Protein AF-S7NUF4-F1 (afdb_monomer_lite)

Foldseek 3Di:
DPDDDPVNLVVLLVLLLVLLPDDPVVVVVVLVVCLVCVVVNVSNLVSNLVVLVVVQVVCPPNRDCVSSVVSVVSNVVSVVVPDDPPPD

Secondary structure (DSSP, 8-state):
-----HHHHHHHHHHHHHHTTS-HHHHHHHHHHHHHTHHHHHHHHHHHHHHHHHHHHHTGGG--SHHHHHHHHHHHHHHHH-------

Organism: Myotis brandtii (NCBI:txid109478)

InterPro domains:
  IPR021850 Symplekin/Pta1 [PTHR15245] (9-87)

Structure (mmCIF, N/CA/C/O backbone):
data_AF-S7NUF4-F1
#
_entry.id   AF-S7NUF4-F1
#
loop_
_atom_site.group_PDB
_atom_site.id
_atom_site.type_symbol
_atom_site.label_atom_id
_atom_site.label_alt_id
_atom_site.label_comp_id
_atom_site.label_asym_id
_atom_site.label_entity_id
_atom_site.label_seq_id
_atom_site.pdbx_PDB_ins_code
_atom_site.Cartn_x
_atom_site.Cartn_y
_atom_site.Cartn_z
_atom_site.occupancy
_atom_site.B_iso_or_equiv
_atom_site.auth_seq_id
_atom_site.auth_comp_id
_atom_site.auth_asym_id
_atom_site.auth_atom_id
_atom_site.pdbx_PDB_model_num
ATOM 1 N N . MET A 1 1 ? -4.235 -18.462 16.435 1.00 45.16 1 MET A N 1
ATOM 2 C CA . MET A 1 1 ? -3.996 -17.772 15.150 1.00 45.16 1 MET A CA 1
ATOM 3 C C . MET A 1 1 ? -4.845 -18.459 14.090 1.00 45.16 1 MET A C 1
ATOM 5 O O . MET A 1 1 ? -4.613 -19.643 13.877 1.00 45.16 1 MET A O 1
ATOM 9 N N . PRO A 1 2 ? -5.853 -17.810 13.484 1.00 55.91 2 PRO A N 1
ATOM 10 C CA . PRO A 1 2 ? -6.585 -18.430 12.388 1.00 55.91 2 PRO A CA 1
ATOM 11 C C . PRO A 1 2 ? -5.645 -18.567 11.185 1.00 55.91 2 PRO A C 1
ATOM 13 O O . PRO A 1 2 ? -5.031 -17.594 10.748 1.00 55.91 2 PRO A O 1
ATOM 16 N N . THR A 1 3 ? -5.488 -19.785 10.676 1.00 65.56 3 THR A N 1
ATOM 17 C CA . THR A 1 3 ? -4.725 -20.077 9.462 1.00 65.56 3 THR A CA 1
ATOM 18 C C . THR A 1 3 ? -5.461 -19.485 8.265 1.00 65.56 3 THR A C 1
ATOM 20 O O . THR A 1 3 ? -6.526 -19.953 7.869 1.00 65.56 3 THR A O 1
ATOM 23 N N . ARG A 1 4 ? -4.907 -18.415 7.693 1.00 72.75 4 ARG A N 1
ATOM 24 C CA . ARG A 1 4 ? -5.436 -17.808 6.467 1.00 72.75 4 ARG A CA 1
ATOM 25 C C . ARG A 1 4 ? -5.349 -18.816 5.327 1.00 72.75 4 ARG A C 1
ATOM 27 O O . ARG A 1 4 ? -4.292 -19.397 5.094 1.00 72.75 4 ARG A O 1
ATOM 34 N N . SER A 1 5 ? -6.454 -19.025 4.621 1.00 86.50 5 SER A N 1
ATOM 35 C CA . SER A 1 5 ? -6.499 -19.964 3.503 1.00 86.50 5 SER A CA 1
ATOM 36 C C . SER A 1 5 ? -5.680 -19.459 2.309 1.00 86.50 5 SER A C 1
ATOM 38 O O . SER A 1 5 ? -5.527 -18.254 2.099 1.00 86.50 5 SER A O 1
ATOM 40 N N . LEU A 1 6 ? -5.199 -20.375 1.464 1.00 82.44 6 LEU A N 1
ATOM 41 C CA . LEU A 1 6 ? -4.521 -20.019 0.209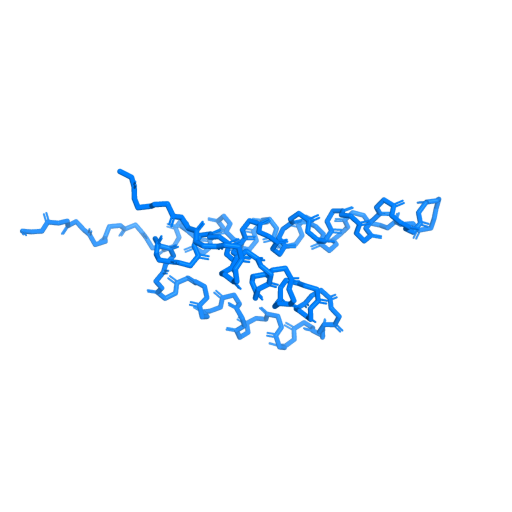 1.00 82.44 6 LEU A CA 1
ATOM 42 C C . LEU A 1 6 ? -5.383 -19.102 -0.674 1.00 82.44 6 LEU A C 1
ATOM 44 O O . LEU A 1 6 ? -4.879 -18.152 -1.269 1.00 82.44 6 LEU A O 1
ATOM 48 N N . SER A 1 7 ? -6.702 -19.326 -0.708 1.00 87.62 7 SER A N 1
ATOM 49 C CA . SER A 1 7 ? -7.632 -18.476 -1.458 1.00 87.62 7 SER A CA 1
ATOM 50 C C . SER A 1 7 ? -7.657 -17.035 -0.946 1.00 87.62 7 SER A C 1
ATOM 52 O O . SER A 1 7 ? -7.810 -16.109 -1.737 1.00 87.62 7 SER A O 1
ATOM 54 N N . TRP A 1 8 ? -7.510 -16.831 0.367 1.00 87.50 8 TRP A N 1
ATOM 55 C CA . TRP A 1 8 ? -7.414 -15.498 0.960 1.00 87.50 8 TRP A CA 1
ATOM 56 C C . TRP A 1 8 ? -6.143 -14.782 0.500 1.00 87.50 8 TRP A C 1
ATOM 58 O O . TRP A 1 8 ? -6.216 -13.657 0.012 1.00 87.50 8 TRP A O 1
ATOM 68 N N . GLN A 1 9 ? -4.993 -15.455 0.572 1.00 87.50 9 GLN A N 1
ATOM 69 C CA . GLN A 1 9 ? -3.716 -14.870 0.153 1.00 87.50 9 GLN A CA 1
ATOM 70 C C . GLN A 1 9 ? -3.722 -14.471 -1.328 1.00 87.50 9 GLN A C 1
ATOM 72 O O . GLN A 1 9 ? -3.240 -13.395 -1.678 1.00 87.50 9 GLN A O 1
ATOM 77 N N . VAL A 1 10 ? -4.313 -15.298 -2.197 1.00 93.44 10 VAL A N 1
ATOM 78 C CA . VAL A 1 10 ? -4.452 -14.980 -3.627 1.00 93.44 10 VAL A CA 1
ATOM 79 C C . VAL A 1 10 ? -5.307 -13.728 -3.835 1.00 93.44 10 VAL A C 1
ATOM 81 O O . VAL A 1 10 ? -4.901 -12.840 -4.581 1.00 93.44 10 VAL A O 1
ATOM 84 N N . ARG A 1 11 ? -6.451 -13.612 -3.147 1.00 94.06 11 ARG A N 1
ATOM 85 C CA . ARG A 1 11 ? -7.323 -12.426 -3.240 1.00 94.06 11 ARG A CA 1
ATOM 86 C C . ARG A 1 11 ? -6.591 -11.152 -2.831 1.00 94.06 11 ARG A C 1
ATOM 88 O O . ARG A 1 11 ? -6.659 -10.163 -3.551 1.00 94.06 11 ARG A O 1
ATOM 95 N N . ILE A 1 12 ? -5.853 -11.193 -1.724 1.00 95.19 12 ILE A N 1
ATOM 96 C CA . ILE A 1 12 ? -5.077 -10.045 -1.244 1.00 95.19 12 ILE A CA 1
ATOM 97 C C . ILE A 1 12 ? -4.007 -9.630 -2.258 1.00 95.19 12 ILE A C 1
ATOM 99 O O . ILE A 1 12 ? -3.881 -8.445 -2.553 1.00 95.19 12 ILE A O 1
ATOM 103 N N . LYS A 1 13 ? -3.285 -10.588 -2.854 1.00 94.31 13 LYS A N 1
ATOM 104 C CA . LYS A 1 13 ? -2.291 -10.285 -3.897 1.00 94.31 13 LYS A CA 1
ATOM 105 C C . LYS A 1 13 ? -2.922 -9.653 -5.139 1.00 94.31 13 LYS A C 1
ATOM 107 O O . LYS A 1 13 ? -2.348 -8.720 -5.692 1.00 94.31 13 LYS A O 1
ATOM 112 N N . ILE A 1 14 ? -4.093 -10.138 -5.562 1.00 96.12 14 ILE A N 1
ATOM 113 C CA . ILE A 1 14 ? -4.836 -9.553 -6.688 1.00 96.12 14 ILE A CA 1
ATOM 114 C C . ILE A 1 14 ? -5.212 -8.105 -6.371 1.00 96.12 14 ILE A C 1
ATOM 116 O O . ILE A 1 14 ? -4.928 -7.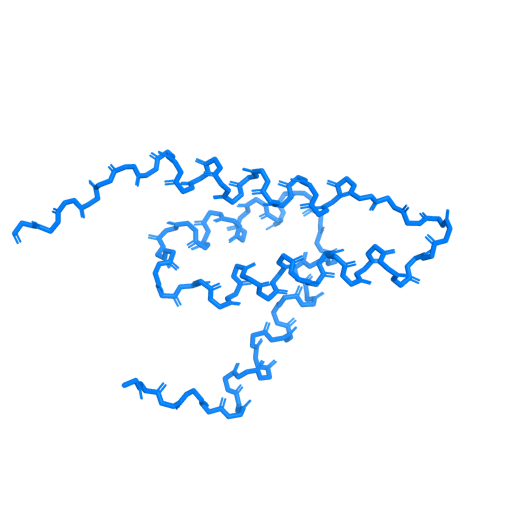219 -7.172 1.00 96.12 14 ILE A O 1
ATOM 120 N N . LEU A 1 15 ? -5.797 -7.858 -5.196 1.00 96.81 15 LEU A N 1
ATOM 121 C CA . LEU A 1 15 ? -6.189 -6.513 -4.778 1.00 96.81 15 LEU A CA 1
ATOM 122 C C . LEU A 1 15 ? -4.983 -5.573 -4.715 1.00 96.81 15 LEU A C 1
ATOM 124 O O . LEU A 1 15 ? -5.012 -4.528 -5.349 1.00 96.81 15 LEU A O 1
ATOM 128 N N . ALA A 1 16 ? -3.897 -5.967 -4.049 1.00 97.06 16 ALA A N 1
ATOM 129 C CA . ALA A 1 16 ? -2.674 -5.169 -3.984 1.00 97.06 16 ALA A CA 1
ATOM 130 C C . ALA A 1 16 ? -2.133 -4.815 -5.380 1.00 97.06 16 ALA A C 1
ATOM 132 O O . ALA A 1 16 ? -1.798 -3.664 -5.644 1.00 97.06 16 ALA A O 1
ATOM 133 N N . SER A 1 17 ? -2.114 -5.784 -6.303 1.00 96.44 17 SER A N 1
ATOM 134 C CA . SER A 1 17 ? -1.684 -5.546 -7.683 1.00 96.44 17 SER A CA 1
ATOM 135 C C . SER A 1 17 ? -2.593 -4.585 -8.445 1.00 96.44 17 SER A C 1
ATOM 137 O O . SER A 1 17 ? -2.097 -3.841 -9.291 1.00 96.44 17 SER A O 1
ATOM 139 N N . LEU A 1 18 ? -3.904 -4.607 -8.196 1.00 96.81 18 LEU A N 1
ATOM 140 C CA . LEU A 1 18 ? -4.841 -3.660 -8.802 1.00 96.81 18 LEU A CA 1
ATOM 141 C C . LEU A 1 18 ? -4.614 -2.249 -8.260 1.00 96.81 18 LEU A C 1
ATOM 143 O O . LEU A 1 18 ? -4.480 -1.314 -9.043 1.00 96.81 18 LEU A O 1
ATOM 147 N N . VAL A 1 19 ? -4.487 -2.105 -6.939 1.00 96.62 19 VAL A N 1
ATOM 148 C CA . VAL A 1 19 ? -4.316 -0.797 -6.290 1.00 96.62 19 VAL A CA 1
ATOM 149 C C . VAL A 1 19 ? -3.041 -0.097 -6.769 1.00 96.62 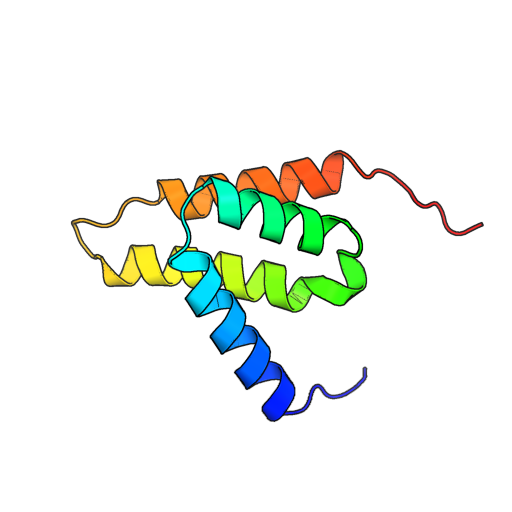19 VAL A C 1
ATOM 151 O O . VAL A 1 19 ? -3.055 1.107 -7.012 1.00 96.62 19 VAL A O 1
ATOM 154 N N . THR A 1 20 ? -1.949 -0.830 -7.004 1.00 95.69 20 THR A N 1
ATOM 155 C CA . THR A 1 20 ? -0.700 -0.249 -7.530 1.00 95.69 20 THR A CA 1
ATOM 156 C C . THR A 1 20 ? -0.844 0.387 -8.921 1.00 95.69 20 THR A C 1
ATOM 158 O O . THR A 1 20 ? -0.078 1.287 -9.269 1.00 95.69 20 THR A O 1
ATOM 161 N N . GLN A 1 21 ? -1.842 -0.031 -9.704 1.00 94.62 21 GLN A N 1
ATOM 162 C CA . GLN A 1 21 ? -2.124 0.509 -11.040 1.00 94.62 21 GLN A CA 1
ATOM 163 C C . GLN A 1 21 ? -3.072 1.716 -11.020 1.00 94.62 21 GLN A C 1
ATOM 165 O O . GLN A 1 21 ? -3.215 2.389 -12.038 1.00 94.62 21 GLN A O 1
ATOM 170 N N . PHE A 1 22 ? -3.723 1.993 -9.889 1.00 95.50 22 PHE A N 1
ATOM 171 C CA . PHE A 1 22 ? -4.659 3.102 -9.758 1.00 95.50 22 PHE A CA 1
ATOM 172 C C . PHE A 1 22 ? -3.963 4.466 -9.774 1.00 95.50 22 PHE A C 1
ATOM 174 O O . PHE A 1 22 ? -2.801 4.611 -9.377 1.00 95.50 22 PHE A O 1
ATOM 181 N N . ASP A 1 23 ? -4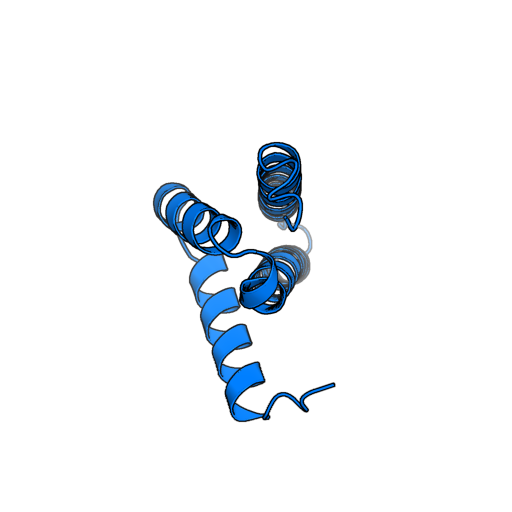.713 5.480 -10.201 1.00 94.12 23 ASP A N 1
ATOM 182 C CA . ASP A 1 23 ? -4.350 6.877 -9.996 1.00 94.12 23 ASP A CA 1
ATOM 183 C C . ASP A 1 23 ? -4.440 7.282 -8.512 1.00 94.12 23 ASP A C 1
ATOM 185 O O . ASP A 1 23 ? -4.887 6.526 -7.644 1.00 94.12 23 ASP A O 1
ATOM 189 N N . SER A 1 24 ? -3.984 8.496 -8.211 1.00 89.44 24 SER A N 1
ATOM 190 C CA . SER A 1 24 ? -3.927 9.018 -6.845 1.00 89.44 24 SER A CA 1
ATOM 191 C C . SER A 1 24 ? -5.299 9.174 -6.181 1.00 89.44 24 SER A C 1
ATOM 193 O O . SER A 1 24 ? -5.375 9.050 -4.959 1.00 89.44 24 SER A O 1
ATOM 195 N N . GLY A 1 25 ? -6.370 9.416 -6.945 1.00 92.69 25 GLY A N 1
ATOM 196 C CA . GLY A 1 25 ? -7.725 9.561 -6.414 1.00 92.69 25 GLY A CA 1
ATOM 197 C C . GLY A 1 25 ? -8.261 8.228 -5.905 1.00 92.69 25 GLY A C 1
ATOM 198 O O . GLY A 1 25 ? -8.637 8.107 -4.742 1.00 92.69 25 GLY A O 1
ATOM 199 N N . LEU A 1 26 ? -8.190 7.188 -6.735 1.00 94.75 26 LEU A N 1
ATOM 200 C CA . LEU A 1 26 ? -8.602 5.838 -6.339 1.00 94.75 26 LEU A CA 1
ATOM 201 C C . LEU A 1 26 ? -7.719 5.253 -5.226 1.00 94.75 26 LEU A C 1
ATOM 203 O O . LEU A 1 26 ? -8.215 4.554 -4.342 1.00 94.75 26 LEU A O 1
ATOM 207 N N . LYS A 1 27 ? -6.417 5.563 -5.218 1.00 95.12 27 LYS A N 1
ATOM 208 C CA . LYS A 1 27 ? -5.522 5.182 -4.112 1.00 95.12 27 LYS A CA 1
ATOM 209 C C . LYS A 1 27 ? -5.923 5.831 -2.786 1.00 95.12 27 LYS A C 1
ATOM 211 O O . LYS A 1 27 ? -5.794 5.186 -1.748 1.00 95.12 27 LYS A O 1
ATOM 216 N N . ALA A 1 28 ? -6.427 7.066 -2.805 1.00 94.31 28 ALA A N 1
ATOM 217 C CA . ALA A 1 28 ? -6.920 7.732 -1.601 1.00 94.31 28 ALA A CA 1
ATOM 218 C C . ALA A 1 28 ? -8.177 7.046 -1.038 1.00 94.31 28 ALA A C 1
ATOM 220 O O . ALA A 1 28 ? -8.260 6.837 0.170 1.00 94.31 28 ALA A O 1
ATOM 221 N N . GLU A 1 29 ? -9.099 6.608 -1.899 1.00 95.94 29 GLU A N 1
ATOM 222 C CA . GLU A 1 29 ? -10.281 5.836 -1.482 1.00 95.94 29 GLU A CA 1
ATOM 223 C C . GLU A 1 29 ? -9.896 4.486 -0.862 1.00 95.94 29 GLU A C 1
ATOM 225 O O . GLU A 1 29 ? -10.396 4.106 0.196 1.00 95.94 29 GLU A O 1
ATOM 230 N N . VAL A 1 30 ? -8.944 3.771 -1.473 1.00 95.88 30 VAL A N 1
ATOM 231 C CA . VAL A 1 30 ? -8.436 2.503 -0.924 1.00 95.88 30 VAL A CA 1
ATOM 232 C C . VAL A 1 30 ? -7.741 2.717 0.418 1.00 95.88 30 VAL A C 1
ATOM 234 O O . VAL A 1 30 ? -7.907 1.912 1.333 1.00 95.88 30 VAL A O 1
ATOM 237 N N . LEU A 1 31 ? -6.978 3.800 0.555 1.00 95.19 31 LEU A N 1
ATOM 238 C CA . LEU A 1 31 ? -6.354 4.167 1.818 1.00 95.19 31 LEU A CA 1
ATOM 239 C C . LEU A 1 31 ? -7.410 4.455 2.893 1.00 95.19 31 LEU A C 1
ATOM 241 O O . LEU A 1 31 ? -7.305 3.908 3.988 1.00 95.19 31 LEU A O 1
ATOM 245 N N . SER A 1 32 ? -8.439 5.246 2.577 1.00 94.69 32 SER A N 1
ATOM 246 C CA . SER A 1 32 ? -9.564 5.513 3.483 1.00 94.69 32 SER A CA 1
ATOM 247 C C . SER A 1 32 ? -10.222 4.206 3.933 1.00 94.69 32 SER A C 1
ATOM 249 O O . SER A 1 32 ? -10.324 3.936 5.131 1.00 94.69 32 SER A O 1
ATOM 251 N N . PHE A 1 33 ? -10.527 3.323 2.975 1.00 95.12 33 PHE A N 1
ATOM 252 C CA . PHE A 1 33 ? -11.036 1.984 3.248 1.00 95.12 33 PHE A CA 1
ATOM 253 C C . PHE A 1 33 ? -10.095 1.191 4.166 1.00 95.12 33 PHE A C 1
ATOM 255 O O . PHE A 1 33 ? -10.538 0.609 5.145 1.00 95.12 33 PHE A O 1
ATOM 262 N N . ILE A 1 34 ? -8.788 1.143 3.925 1.00 95.06 34 ILE A N 1
ATOM 263 C CA . ILE A 1 34 ? -7.871 0.415 4.817 1.00 95.06 34 ILE A CA 1
ATOM 264 C C . ILE A 1 34 ? -7.904 1.006 6.231 1.00 95.06 34 ILE A C 1
ATOM 266 O O . ILE A 1 34 ? -7.983 0.256 7.202 1.00 95.06 34 ILE A O 1
ATOM 270 N N . LEU A 1 35 ? -7.871 2.331 6.353 1.00 93.06 35 LEU A N 1
ATOM 271 C CA . LEU A 1 35 ? -7.781 3.019 7.637 1.00 93.06 35 LEU A CA 1
ATOM 272 C C . LEU A 1 35 ? -9.067 2.916 8.462 1.00 93.06 35 LEU A C 1
ATOM 274 O O . LEU A 1 35 ? -8.987 2.943 9.688 1.00 93.06 35 LEU A O 1
ATOM 278 N N . GLU A 1 36 ? -10.246 2.801 7.844 1.00 93.75 36 GLU A N 1
ATOM 279 C CA . GLU A 1 36 ? -11.533 2.557 8.522 1.00 93.75 36 GLU A CA 1
ATOM 280 C C . GLU A 1 36 ? -11.496 1.376 9.496 1.00 93.75 36 GLU A C 1
ATOM 282 O O . GLU A 1 36 ? -11.986 1.506 10.614 1.00 93.75 36 GLU A O 1
ATOM 287 N N . ASP A 1 37 ? -10.879 0.264 9.096 1.00 92.75 37 ASP A N 1
ATOM 288 C CA . ASP A 1 37 ? -10.691 -0.926 9.930 1.00 92.75 37 ASP A CA 1
ATOM 289 C C . ASP A 1 37 ? -9.314 -1.527 9.653 1.00 92.75 37 ASP A C 1
ATOM 291 O O . ASP A 1 37 ? -9.149 -2.567 9.003 1.00 92.75 37 ASP A O 1
ATOM 295 N N . VAL A 1 38 ? -8.294 -0.813 10.130 1.00 89.50 38 VAL A N 1
ATOM 296 C CA . VAL A 1 38 ? -6.911 -1.169 9.829 1.00 89.50 38 VAL A CA 1
ATOM 297 C C . VAL A 1 38 ? -6.559 -2.541 10.383 1.00 89.50 38 VAL A C 1
ATOM 299 O O . VAL A 1 38 ? -5.946 -3.327 9.671 1.00 89.50 38 VAL A O 1
ATOM 302 N N . ARG A 1 39 ? -7.019 -2.898 11.592 1.00 88.00 39 ARG A N 1
ATOM 303 C CA . ARG A 1 39 ? -6.717 -4.198 12.216 1.00 88.00 39 ARG A CA 1
ATOM 304 C C . ARG A 1 39 ? -7.192 -5.362 11.341 1.00 88.00 39 ARG A C 1
ATOM 306 O O . ARG A 1 39 ? -6.434 -6.316 11.161 1.00 88.00 39 ARG A O 1
ATOM 313 N N . ALA A 1 40 ? -8.390 -5.279 10.755 1.00 90.88 40 ALA A N 1
ATOM 314 C CA . ALA A 1 40 ? -8.880 -6.311 9.841 1.00 90.88 40 ALA A CA 1
ATOM 315 C C . ALA A 1 40 ? -8.236 -6.246 8.443 1.00 90.88 40 ALA A C 1
ATOM 317 O O . ALA A 1 40 ? -8.171 -7.264 7.749 1.00 90.88 40 ALA A O 1
ATOM 318 N N . ARG A 1 41 ? -7.758 -5.068 8.019 1.00 94.25 41 ARG A N 1
ATOM 319 C CA . ARG A 1 41 ? -7.277 -4.789 6.650 1.00 94.25 41 ARG A CA 1
ATOM 320 C C . ARG A 1 41 ? -5.748 -4.671 6.538 1.00 94.25 41 ARG A C 1
ATOM 322 O O . ARG A 1 41 ? -5.241 -4.407 5.448 1.00 94.25 41 ARG A O 1
ATOM 329 N N . LEU A 1 42 ? -5.004 -4.953 7.614 1.00 92.38 42 LEU A N 1
ATOM 330 C CA . LEU A 1 42 ? -3.532 -4.899 7.672 1.00 92.38 42 LEU A CA 1
ATOM 331 C C . LEU A 1 42 ? -2.860 -5.727 6.570 1.00 92.38 42 LEU A C 1
ATOM 333 O O . LEU A 1 42 ? -1.850 -5.311 6.012 1.00 92.38 42 LEU A O 1
ATOM 337 N N . ASP A 1 43 ? -3.433 -6.876 6.212 1.00 94.81 43 ASP A N 1
ATOM 338 C CA . ASP A 1 43 ? -2.905 -7.707 5.125 1.00 94.81 43 ASP A CA 1
ATOM 339 C C . ASP A 1 43 ? -2.898 -6.999 3.786 1.00 94.81 43 ASP A C 1
ATOM 341 O O . ASP A 1 43 ? -1.943 -7.128 3.025 1.00 94.81 43 ASP A O 1
ATOM 345 N N . LEU A 1 44 ? -3.978 -6.277 3.493 1.00 95.88 44 LEU A N 1
ATOM 346 C CA . LEU A 1 44 ? -4.094 -5.527 2.258 1.00 95.88 44 LEU A CA 1
ATOM 347 C C . LEU A 1 44 ? -3.131 -4.341 2.275 1.00 95.88 44 LEU A C 1
ATOM 349 O O . LEU A 1 44 ? -2.462 -4.111 1.274 1.00 95.88 44 LEU A O 1
ATOM 353 N N . ALA A 1 45 ? -3.010 -3.652 3.414 1.00 96.31 45 ALA A N 1
ATOM 354 C CA . ALA A 1 45 ? -2.061 -2.555 3.589 1.00 96.31 45 ALA A CA 1
ATOM 355 C C . ALA A 1 45 ? -0.619 -3.005 3.318 1.00 96.31 45 ALA A C 1
ATOM 357 O O . ALA A 1 45 ? 0.070 -2.419 2.486 1.00 96.31 45 ALA A O 1
ATOM 358 N N . PHE A 1 46 ? -0.181 -4.096 3.955 1.00 96.12 46 PHE A N 1
ATOM 359 C CA . PHE A 1 46 ? 1.167 -4.625 3.756 1.00 96.12 46 PHE A CA 1
ATOM 360 C C . PHE A 1 46 ? 1.373 -5.204 2.360 1.00 96.12 46 PHE A C 1
ATOM 362 O O . PHE A 1 46 ? 2.434 -5.002 1.774 1.00 96.12 46 PHE A O 1
ATOM 369 N N . ALA A 1 47 ? 0.380 -5.903 1.804 1.00 97.38 47 ALA A N 1
ATOM 370 C CA . ALA A 1 47 ? 0.483 -6.429 0.450 1.00 97.38 47 ALA A CA 1
ATOM 371 C C . ALA A 1 47 ? 0.586 -5.305 -0.586 1.00 97.38 47 ALA A C 1
ATOM 373 O O . ALA A 1 47 ? 1.381 -5.421 -1.514 1.00 97.38 47 ALA A O 1
ATOM 374 N N . TRP A 1 48 ? -0.176 -4.221 -0.421 1.00 97.88 48 TRP A N 1
ATOM 375 C CA . TRP A 1 48 ? -0.098 -3.057 -1.297 1.00 97.88 48 TRP A CA 1
ATOM 376 C C . TRP A 1 48 ? 1.247 -2.337 -1.158 1.00 97.88 48 TRP A C 1
ATOM 378 O O . TRP A 1 48 ? 1.915 -2.126 -2.167 1.00 97.88 48 TRP A O 1
ATOM 388 N N . LEU A 1 49 ? 1.705 -2.069 0.069 1.00 97.62 49 LEU A N 1
ATOM 389 C CA . LEU A 1 49 ? 3.017 -1.464 0.323 1.00 97.62 49 LEU A CA 1
ATOM 390 C C . LEU A 1 49 ? 4.156 -2.287 -0.306 1.00 97.62 49 LEU A C 1
ATOM 392 O O . LEU A 1 49 ? 5.019 -1.749 -1.001 1.00 97.62 49 LEU A O 1
ATOM 396 N N . TYR A 1 50 ? 4.134 -3.610 -0.115 1.00 97.06 50 TYR A N 1
ATOM 397 C CA . TYR A 1 50 ? 5.107 -4.516 -0.728 1.00 97.06 50 TYR A CA 1
ATOM 398 C C . TYR A 1 50 ? 5.015 -4.509 -2.258 1.00 97.06 50 TYR A C 1
ATOM 400 O O . TYR A 1 50 ? 6.029 -4.617 -2.946 1.00 97.06 50 TYR A O 1
ATOM 408 N N . GLN A 1 51 ? 3.812 -4.358 -2.810 1.00 97.38 51 GLN A N 1
ATOM 409 C CA . GLN A 1 51 ? 3.618 -4.305 -4.252 1.00 97.38 51 GLN A CA 1
ATOM 410 C C . GLN A 1 51 ? 4.130 -3.000 -4.875 1.00 97.38 51 GLN A C 1
ATOM 412 O O . GLN A 1 51 ? 4.725 -3.059 -5.948 1.00 97.38 51 GLN A O 1
ATOM 417 N N . GLU A 1 52 ? 3.979 -1.849 -4.213 1.00 97.12 52 GLU A N 1
ATOM 418 C CA . GLU A 1 52 ? 4.611 -0.591 -4.654 1.00 97.12 52 GLU A CA 1
ATOM 419 C C . GLU A 1 52 ? 6.142 -0.721 -4.666 1.00 97.12 52 GLU A C 1
ATOM 421 O O . GLU A 1 52 ? 6.798 -0.306 -5.622 1.00 97.12 52 GLU A O 1
ATOM 426 N N . TYR A 1 53 ? 6.714 -1.386 -3.656 1.00 97.06 53 TYR A N 1
ATOM 427 C CA . TYR A 1 53 ? 8.149 -1.674 -3.618 1.00 97.06 53 TYR A CA 1
ATOM 428 C C . TYR A 1 53 ? 8.594 -2.613 -4.751 1.00 97.06 53 TYR A C 1
ATOM 430 O O . TYR A 1 53 ? 9.591 -2.354 -5.426 1.00 97.06 53 TYR A O 1
ATOM 438 N N . ASN A 1 54 ? 7.840 -3.683 -5.020 1.00 96.44 54 ASN A N 1
ATOM 439 C CA . ASN A 1 54 ? 8.137 -4.576 -6.142 1.00 96.44 54 ASN A CA 1
ATOM 440 C C . ASN A 1 54 ? 8.018 -3.866 -7.490 1.00 96.44 54 ASN A C 1
ATOM 442 O O . ASN A 1 54 ? 8.806 -4.148 -8.388 1.00 96.44 54 ASN A O 1
ATOM 446 N N . ALA A 1 55 ? 7.052 -2.957 -7.644 1.00 95.12 55 ALA A N 1
ATOM 447 C CA . ALA A 1 55 ? 6.903 -2.165 -8.858 1.00 95.12 55 ALA A CA 1
ATOM 448 C C . ALA A 1 55 ? 8.121 -1.257 -9.081 1.00 95.12 55 ALA A C 1
ATOM 450 O O . ALA A 1 55 ? 8.611 -1.162 -10.205 1.00 95.12 55 ALA A O 1
ATOM 451 N N . TYR A 1 56 ? 8.649 -0.658 -8.008 1.00 94.94 56 TYR A N 1
ATOM 452 C CA . TYR A 1 56 ? 9.922 0.058 -8.040 1.00 94.94 56 TYR A CA 1
ATOM 453 C C . TYR A 1 56 ? 11.076 -0.853 -8.495 1.00 94.94 56 TYR A C 1
ATOM 455 O O . TYR A 1 56 ? 11.756 -0.527 -9.468 1.00 94.94 56 TYR A O 1
ATOM 463 N N . LEU A 1 57 ? 11.260 -2.019 -7.862 1.00 95.12 57 LEU A N 1
ATOM 464 C CA . LEU A 1 57 ? 12.331 -2.956 -8.228 1.00 95.12 57 LEU A CA 1
ATOM 465 C C . LEU A 1 57 ? 12.213 -3.442 -9.680 1.00 95.12 57 LEU A C 1
ATOM 467 O O . LEU A 1 57 ? 13.217 -3.538 -10.386 1.00 95.12 57 LEU A O 1
ATOM 471 N N . ALA A 1 58 ? 10.993 -3.723 -10.140 1.00 94.75 58 ALA A N 1
ATOM 472 C CA . ALA A 1 58 ? 10.721 -4.185 -11.499 1.00 94.75 58 ALA A CA 1
ATOM 473 C C . ALA A 1 58 ? 11.024 -3.119 -12.565 1.00 94.75 58 ALA A C 1
ATOM 475 O O . ALA A 1 58 ? 11.361 -3.468 -13.695 1.00 94.75 58 ALA A O 1
ATOM 476 N N . ALA A 1 59 ? 10.935 -1.833 -12.216 1.00 93.25 59 ALA A N 1
ATOM 477 C CA . ALA A 1 59 ? 11.284 -0.726 -13.105 1.00 93.25 59 ALA A CA 1
ATOM 478 C C . ALA A 1 59 ? 12.807 -0.501 -13.235 1.00 93.25 59 ALA A C 1
ATOM 480 O O . ALA A 1 59 ? 13.245 0.256 -14.106 1.00 93.25 59 ALA A O 1
ATOM 481 N N . GLY A 1 60 ? 13.625 -1.162 -12.406 1.00 90.81 60 GLY A N 1
ATOM 482 C CA . GLY A 1 60 ? 15.085 -1.121 -12.489 1.00 90.81 60 GLY A CA 1
ATOM 483 C C . GLY A 1 60 ? 15.643 0.301 -12.391 1.00 90.81 60 GLY A C 1
ATOM 484 O O . GLY A 1 60 ? 15.260 1.075 -11.518 1.00 90.81 60 GLY A O 1
ATOM 485 N N . THR A 1 61 ? 16.536 0.675 -13.310 1.00 89.06 61 THR A N 1
ATOM 486 C CA . THR A 1 61 ? 17.192 1.998 -13.325 1.00 89.06 61 THR A CA 1
ATOM 487 C C . THR A 1 61 ? 16.242 3.169 -13.588 1.00 89.06 61 THR A C 1
ATOM 489 O O . THR A 1 61 ? 16.632 4.315 -13.392 1.00 89.06 61 THR A O 1
ATOM 492 N N . SER A 1 62 ? 15.021 2.901 -14.056 1.00 87.56 62 SER A N 1
ATOM 493 C CA . SER A 1 62 ? 13.978 3.908 -14.289 1.00 87.56 62 SER A CA 1
ATOM 494 C C . SER A 1 62 ? 12.942 3.959 -13.162 1.00 87.56 62 SER A C 1
ATOM 496 O O . SER A 1 62 ? 12.000 4.747 -13.232 1.00 87.56 62 SER A O 1
ATOM 498 N N . GLY A 1 63 ? 13.083 3.106 -12.144 1.00 86.69 63 GLY A N 1
ATOM 499 C CA . GLY A 1 63 ? 12.197 3.082 -10.990 1.00 86.69 63 GLY A CA 1
ATOM 500 C C . GLY A 1 63 ? 12.416 4.287 -10.084 1.00 86.69 63 GLY A C 1
ATOM 501 O O . GLY A 1 63 ? 13.551 4.632 -9.762 1.00 86.69 63 GLY A O 1
ATOM 502 N N . SER A 1 64 ? 11.317 4.885 -9.630 1.00 92.12 64 SER A N 1
ATOM 503 C CA . SER A 1 64 ? 11.326 5.857 -8.536 1.00 92.12 64 SER A CA 1
ATOM 504 C C . SER A 1 64 ? 10.702 5.245 -7.287 1.00 92.12 64 SER A C 1
ATOM 506 O O . SER A 1 64 ? 9.739 4.476 -7.381 1.00 92.12 64 SER A O 1
ATOM 508 N N . LEU A 1 65 ? 11.242 5.604 -6.125 1.00 94.88 65 LEU A N 1
ATOM 509 C CA . LEU A 1 65 ? 10.727 5.175 -4.830 1.00 94.88 65 LEU A CA 1
ATOM 510 C C . LEU A 1 65 ? 9.518 6.015 -4.374 1.00 94.88 65 LEU A C 1
ATOM 512 O O . LEU A 1 65 ? 8.825 5.606 -3.448 1.00 94.88 65 LEU A O 1
ATOM 516 N N . ASP A 1 66 ? 9.200 7.118 -5.066 1.00 95.38 66 ASP A N 1
ATOM 517 C CA . ASP A 1 66 ? 8.164 8.087 -4.664 1.00 95.38 66 ASP A CA 1
ATOM 518 C C . ASP A 1 66 ? 6.812 7.437 -4.342 1.00 95.38 66 ASP A C 1
ATOM 520 O O . ASP A 1 66 ? 6.155 7.797 -3.371 1.00 95.38 66 ASP A O 1
ATOM 524 N N . LYS A 1 67 ? 6.380 6.450 -5.142 1.00 93.50 67 LYS A N 1
ATOM 525 C CA . LYS A 1 67 ? 5.089 5.771 -4.930 1.00 93.50 67 LYS A CA 1
ATOM 526 C C . LYS A 1 67 ? 5.081 4.917 -3.663 1.00 93.50 67 LYS A C 1
ATOM 528 O O . LYS A 1 67 ? 4.061 4.844 -2.981 1.00 93.50 67 LYS A O 1
ATOM 533 N N . TYR A 1 68 ? 6.203 4.265 -3.369 1.00 96.25 68 TYR A N 1
ATOM 534 C CA . TYR A 1 68 ? 6.372 3.489 -2.146 1.00 96.25 68 TYR A CA 1
ATOM 535 C C . TYR A 1 68 ? 6.433 4.415 -0.929 1.00 96.25 68 TYR A C 1
ATOM 537 O O . TYR A 1 68 ? 5.746 4.159 0.057 1.00 96.25 68 TYR A O 1
ATOM 545 N N . GLU A 1 69 ? 7.201 5.505 -1.011 1.00 96.56 69 GLU A N 1
ATOM 546 C CA . GLU A 1 69 ? 7.317 6.494 0.065 1.00 96.56 69 GLU A CA 1
ATOM 547 C C . GLU A 1 69 ? 5.981 7.178 0.355 1.00 96.56 69 GLU A C 1
ATOM 549 O O . GLU A 1 69 ? 5.568 7.222 1.511 1.00 96.56 69 GLU A O 1
ATOM 554 N N . ASP A 1 70 ? 5.262 7.636 -0.673 1.00 95.75 70 ASP A N 1
ATOM 555 C CA . ASP A 1 70 ? 3.931 8.234 -0.521 1.00 95.75 70 ASP A CA 1
ATOM 556 C C . ASP A 1 70 ? 2.945 7.238 0.108 1.00 95.75 70 ASP A C 1
ATOM 558 O O . ASP A 1 70 ? 2.247 7.581 1.062 1.00 95.75 70 ASP A O 1
ATOM 562 N N . CYS A 1 71 ? 2.934 5.978 -0.348 1.00 96.25 71 CYS A N 1
ATOM 563 C CA . CYS A 1 71 ? 2.108 4.925 0.250 1.00 96.25 71 CYS A CA 1
ATOM 564 C C . CYS A 1 71 ? 2.446 4.711 1.736 1.00 96.25 71 CYS A C 1
ATOM 566 O O . CYS A 1 71 ? 1.547 4.699 2.581 1.00 96.25 71 CYS A O 1
ATOM 568 N N . LEU A 1 72 ? 3.735 4.589 2.069 1.00 96.56 72 LEU A N 1
ATOM 569 C CA . LEU A 1 72 ? 4.211 4.382 3.435 1.00 96.56 72 LEU A CA 1
ATOM 570 C C . LEU A 1 72 ? 3.849 5.554 4.349 1.00 96.56 72 LEU A C 1
ATOM 572 O O . LEU A 1 72 ? 3.277 5.340 5.418 1.00 96.56 72 LEU A O 1
ATOM 576 N N . ILE A 1 73 ? 4.165 6.782 3.933 1.00 95.94 73 ILE A N 1
ATOM 577 C CA . ILE A 1 73 ? 3.910 7.992 4.717 1.00 95.94 73 ILE A CA 1
ATOM 578 C C . ILE A 1 73 ? 2.413 8.129 4.966 1.00 95.94 73 ILE A C 1
ATOM 580 O O . ILE A 1 73 ? 2.009 8.303 6.108 1.00 95.94 73 ILE A O 1
ATOM 584 N N . ARG A 1 74 ? 1.576 7.962 3.940 1.00 93.88 74 ARG A N 1
ATOM 585 C CA . ARG A 1 74 ? 0.120 8.052 4.090 1.00 93.88 74 ARG A CA 1
ATOM 586 C C . ARG A 1 74 ? -0.460 6.986 5.017 1.00 93.88 74 ARG A C 1
ATOM 588 O O . ARG A 1 74 ? -1.352 7.298 5.804 1.00 93.88 74 ARG A O 1
ATOM 595 N N . LEU A 1 75 ? 0.035 5.748 4.952 1.00 94.12 75 LEU A N 1
ATOM 596 C CA . LEU A 1 75 ? -0.371 4.693 5.884 1.00 94.12 75 LEU A CA 1
ATOM 597 C C . LEU A 1 75 ? 0.011 5.053 7.325 1.00 94.12 75 LEU A C 1
ATOM 599 O O . LEU A 1 75 ? -0.816 4.918 8.222 1.00 94.12 75 LEU A O 1
ATOM 603 N N . LEU A 1 76 ? 1.236 5.538 7.549 1.00 93.75 76 LEU A N 1
ATOM 604 C CA . LEU A 1 76 ? 1.708 5.943 8.875 1.00 93.75 76 LEU A CA 1
ATOM 605 C C . LEU A 1 76 ? 0.955 7.166 9.412 1.00 93.75 76 LEU A C 1
ATOM 607 O O . LEU A 1 76 ? 0.529 7.146 10.564 1.00 93.75 76 LEU A O 1
ATOM 611 N N . SER A 1 77 ? 0.738 8.190 8.585 1.00 91.75 77 SER A N 1
ATOM 612 C CA . SER A 1 77 ? -0.053 9.371 8.942 1.00 91.75 77 SER A CA 1
ATOM 613 C C . SER A 1 77 ? -1.483 8.981 9.302 1.00 91.75 77 SER A C 1
ATOM 615 O O . SER A 1 77 ? -1.962 9.352 10.368 1.00 91.75 77 SER A O 1
ATOM 617 N N . GLY A 1 78 ? -2.138 8.151 8.487 1.00 89.56 78 GLY A N 1
ATOM 618 C CA . GLY A 1 78 ? -3.495 7.685 8.769 1.00 89.56 78 GLY A CA 1
ATOM 619 C C . GLY A 1 78 ? -3.608 6.825 10.032 1.00 89.56 78 GLY A C 1
ATOM 620 O O . GLY A 1 78 ? -4.607 6.894 10.747 1.00 89.56 78 GLY A O 1
ATOM 621 N N . LEU A 1 79 ? -2.577 6.031 10.336 1.00 86.75 79 LEU A N 1
ATOM 622 C CA . LEU A 1 79 ? -2.476 5.288 11.594 1.00 86.75 79 LEU A CA 1
ATOM 623 C C . LEU A 1 79 ? -2.294 6.221 12.798 1.00 86.75 79 LEU A C 1
ATOM 625 O O . LEU A 1 79 ? -2.897 5.991 13.843 1.00 86.75 79 LEU A O 1
ATOM 629 N N . GLN A 1 80 ? -1.476 7.264 12.654 1.00 85.56 80 GLN A N 1
ATOM 630 C CA . GLN A 1 80 ? -1.220 8.248 13.704 1.00 85.56 80 GLN A CA 1
ATOM 631 C C . GLN A 1 80 ? -2.444 9.132 13.985 1.00 85.56 80 GLN A C 1
ATOM 633 O O . GLN A 1 80 ? -2.691 9.465 15.141 1.00 85.56 80 GLN A O 1
ATOM 638 N N . GLU A 1 81 ? -3.209 9.499 12.953 1.00 81.00 81 GLU A N 1
ATOM 639 C CA . GLU A 1 81 ? -4.426 10.322 13.047 1.00 81.00 81 GLU A CA 1
ATOM 640 C C . GLU A 1 81 ? -5.616 9.600 13.693 1.00 81.00 81 GLU A C 1
ATOM 642 O O . GLU A 1 81 ? -6.558 10.256 14.140 1.00 81.00 81 GLU A O 1
ATOM 647 N N . LYS A 1 82 ? -5.561 8.268 13.820 1.00 65.94 82 LYS A N 1
ATOM 648 C CA . LYS A 1 82 ? -6.503 7.478 14.625 1.00 65.94 82 LYS A CA 1
ATOM 649 C C . LYS A 1 82 ? -5.874 7.022 15.951 1.00 65.94 82 LYS A C 1
ATOM 651 O O . LYS A 1 82 ? -5.727 5.814 16.159 1.00 65.94 82 LYS A O 1
ATOM 656 N N . PRO A 1 83 ? -5.511 7.931 16.878 1.00 56.06 83 PRO A N 1
ATOM 657 C CA . PRO A 1 83 ? -5.132 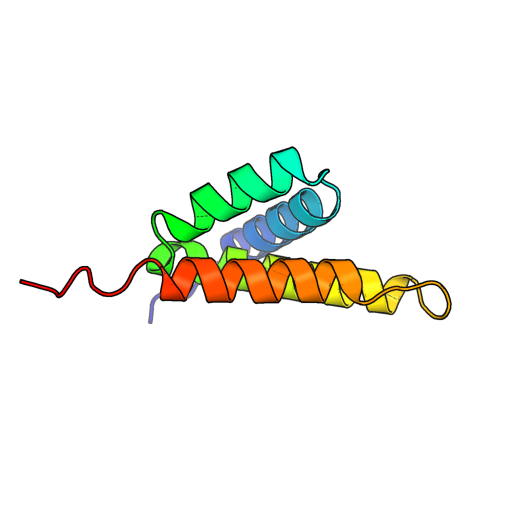7.518 18.213 1.00 56.06 83 PRO A CA 1
ATOM 658 C C . PRO A 1 83 ? -6.408 7.098 18.961 1.00 56.06 83 PRO A C 1
ATOM 660 O O . PRO A 1 83 ? -7.323 7.892 19.151 1.00 56.06 83 PRO A O 1
ATOM 663 N N . ASP A 1 84 ? -6.460 5.833 19.373 1.00 55.06 84 ASP A N 1
ATOM 664 C CA . ASP A 1 84 ? -7.401 5.284 20.353 1.00 55.06 84 ASP A CA 1
ATOM 665 C C . ASP A 1 84 ? -8.908 5.296 20.003 1.00 55.06 84 ASP A C 1
ATOM 667 O O . ASP A 1 84 ? -9.688 6.110 20.495 1.00 55.06 84 ASP A O 1
ATOM 671 N N . GLN A 1 85 ? -9.387 4.208 19.385 1.00 53.66 85 GLN A N 1
ATOM 672 C CA . GLN A 1 85 ? -10.497 3.504 20.044 1.00 53.66 85 GLN A CA 1
ATOM 673 C C . GLN A 1 85 ? -9.881 2.731 21.208 1.00 53.66 85 GLN A C 1
ATOM 675 O O . GLN A 1 85 ? -9.487 1.574 21.079 1.00 53.66 85 GLN A O 1
ATOM 680 N N . LYS A 1 86 ? -9.706 3.440 22.324 1.00 46.41 86 LYS A N 1
ATOM 681 C CA . LYS A 1 86 ? -9.402 2.848 23.620 1.00 46.41 86 LYS A CA 1
ATOM 682 C C . LYS A 1 86 ? -10.523 1.849 23.889 1.00 46.41 86 LYS A C 1
ATOM 684 O O . LYS A 1 86 ? -11.678 2.261 23.982 1.00 46.41 86 LYS A O 1
ATOM 689 N N . ASP A 1 87 ? -10.186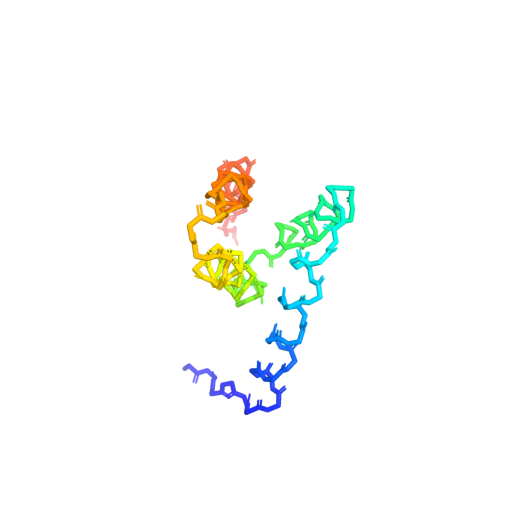 0.565 23.923 1.00 44.19 87 ASP A N 1
ATOM 690 C CA . ASP A 1 87 ? -11.090 -0.489 24.370 1.00 44.19 87 ASP A CA 1
ATOM 691 C C . ASP A 1 87 ? -11.675 -0.049 25.730 1.00 44.19 87 ASP A C 1
ATOM 693 O O . ASP A 1 87 ? -10.931 0.159 26.694 1.00 44.19 87 ASP A O 1
ATOM 697 N N . GLY A 1 88 ? -12.984 0.218 25.749 1.00 40.81 88 GLY A N 1
ATOM 698 C CA . GLY A 1 88 ? -13.777 0.494 26.947 1.00 40.81 88 GLY A CA 1
ATOM 699 C C . GLY A 1 88 ? -14.374 -0.783 27.509 1.00 40.81 88 GLY A C 1
ATOM 700 O O . GLY A 1 88 ? -14.666 -1.693 26.701 1.00 40.81 88 GLY A O 1
#

Sequence (88 aa):
MPTRSLSWQVRIKILASLVTQFDSGLKAEVLSFILEDVRARLDLAFAWLYQEYNAYLAAGTSGSLDKYEDCLIRLLSGLQEKPDQKDG

pLDDT: mean 88.64, std 13.72, range [40.81, 97.88]

Radius of gyration: 14.08 Å; chains: 1; bounding box: 31×30×41 Å